Protein AF-A0A2V8KA24-F1 (afdb_monomer_lite)

Secondary structure (DSSP, 8-state):
-EEEEEETTEEEEEEES-HHHHHHHHHHHS-TTSHHHHHHHHSEES-HHHHHHHHHHHHHHH---HHHHHHHHHHHTT--SS-EEEE-------

pLDDT: mean 90.99, std 11.6, range [38.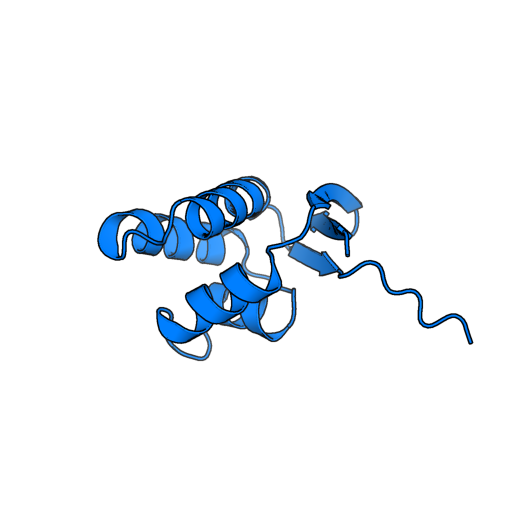62, 97.75]

Sequence (94 aa):
MSYEIYVDGRYAASFASGWDEAATWIEKHTANRTPLRRLAELGETHRPQEAAAMLSDLLEHQKPAPDIAHTLRHVHQFLTGDHVFIWDGVDEEG

Foldseek 3Di:
DKKWKDAPNHTDDIDDDDLLVLLVVQCVQDDPPFQLVCCSPPQKGQQLVSNLVVLVVCCVPVVDDPSSSVVSVVVSVRSDHRMMGMGPPDDPPD

Radius of gyration: 12.42 Å; chains: 1; bounding box: 40×26×28 Å

Structure (mmCIF, N/CA/C/O backbone):
data_AF-A0A2V8KA24-F1
#
_entry.id   AF-A0A2V8KA24-F1
#
loop_
_atom_site.group_PDB
_atom_site.id
_atom_site.type_symbol
_atom_site.label_atom_id
_atom_site.label_alt_id
_atom_site.label_comp_id
_atom_site.label_asym_id
_atom_site.label_entity_id
_atom_site.label_seq_id
_atom_site.pdbx_PDB_ins_code
_atom_site.Cartn_x
_atom_site.Cartn_y
_atom_site.Cartn_z
_atom_site.occupancy
_atom_site.B_iso_or_equiv
_atom_site.auth_seq_id
_atom_site.auth_comp_id
_atom_site.auth_asym_id
_atom_site.auth_atom_id
_atom_site.pdbx_PDB_model_num
ATOM 1 N N . MET A 1 1 ? 14.462 9.791 -2.431 1.00 67.38 1 MET A N 1
ATOM 2 C CA . MET A 1 1 ? 14.179 8.396 -2.807 1.00 67.38 1 MET A CA 1
ATOM 3 C C . MET A 1 1 ? 12.890 8.390 -3.605 1.00 67.38 1 MET A C 1
ATOM 5 O O . MET A 1 1 ? 11.948 9.072 -3.198 1.00 67.38 1 MET A O 1
ATOM 9 N N . SER A 1 2 ? 12.892 7.759 -4.773 1.00 83.88 2 SER A N 1
ATOM 10 C CA . SER A 1 2 ? 11.716 7.618 -5.637 1.00 83.88 2 SER A CA 1
ATOM 11 C C . SER A 1 2 ? 11.281 6.167 -5.606 1.00 83.88 2 SER A C 1
ATOM 13 O O . SER A 1 2 ? 12.117 5.297 -5.807 1.00 83.88 2 SER A O 1
ATOM 15 N N . TYR A 1 3 ? 9.997 5.934 -5.373 1.00 90.62 3 TYR A N 1
ATOM 16 C CA . TYR A 1 3 ? 9.429 4.596 -5.385 1.00 90.62 3 TYR A CA 1
ATOM 17 C C . TYR A 1 3 ? 8.832 4.301 -6.754 1.00 90.62 3 TYR A C 1
ATOM 19 O O . TYR A 1 3 ? 8.217 5.174 -7.372 1.00 90.62 3 TYR A O 1
ATOM 27 N N . GLU A 1 4 ? 8.986 3.070 -7.211 1.00 94.12 4 GLU A N 1
ATOM 28 C CA . GLU A 1 4 ? 8.401 2.550 -8.438 1.00 94.12 4 GLU A CA 1
ATOM 29 C C . GLU A 1 4 ? 7.319 1.526 -8.106 1.00 94.12 4 GLU A C 1
ATOM 31 O O . GLU A 1 4 ? 7.467 0.731 -7.183 1.00 94.12 4 GLU A O 1
ATOM 36 N N . ILE A 1 5 ? 6.226 1.536 -8.866 1.00 94.69 5 ILE A N 1
ATOM 37 C CA . ILE A 1 5 ? 5.117 0.592 -8.735 1.00 94.69 5 ILE A CA 1
ATOM 38 C C . ILE A 1 5 ? 5.083 -0.285 -9.979 1.00 94.69 5 ILE A C 1
ATOM 40 O O . ILE A 1 5 ? 5.000 0.213 -11.105 1.00 94.69 5 ILE A O 1
ATOM 44 N N . TYR A 1 6 ? 5.069 -1.592 -9.759 1.00 96.12 6 TYR A N 1
ATOM 45 C CA . TYR A 1 6 ? 4.925 -2.621 -10.773 1.00 96.12 6 TYR A CA 1
ATOM 46 C C . TYR A 1 6 ? 3.599 -3.355 -10.574 1.00 96.12 6 TYR A C 1
ATOM 48 O O . TYR A 1 6 ? 3.275 -3.764 -9.460 1.00 96.12 6 TYR A O 1
ATOM 56 N N . VAL A 1 7 ? 2.847 -3.544 -11.659 1.00 96.88 7 VAL A N 1
ATOM 57 C CA . VAL A 1 7 ? 1.615 -4.347 -11.703 1.00 96.88 7 VAL A CA 1
ATOM 58 C C . VAL A 1 7 ? 1.852 -5.509 -12.658 1.00 96.88 7 VAL A C 1
ATOM 60 O O . VAL A 1 7 ? 2.226 -5.296 -13.813 1.00 96.88 7 VAL A O 1
ATOM 63 N N . ASP A 1 8 ? 1.692 -6.737 -12.173 1.00 96.12 8 ASP A N 1
ATOM 64 C CA . ASP A 1 8 ? 1.954 -7.974 -12.921 1.00 96.12 8 ASP A CA 1
ATOM 65 C C . ASP A 1 8 ? 3.349 -7.988 -13.581 1.00 96.12 8 ASP A C 1
ATOM 67 O O . ASP A 1 8 ? 3.530 -8.384 -14.737 1.00 96.12 8 ASP A O 1
ATOM 71 N N . GLY A 1 9 ? 4.349 -7.483 -12.848 1.00 93.38 9 GLY A N 1
ATOM 72 C CA . GLY A 1 9 ? 5.741 -7.381 -13.296 1.00 93.38 9 GLY A CA 1
ATOM 73 C C . GLY A 1 9 ? 6.014 -6.282 -14.328 1.00 93.38 9 GLY A C 1
ATOM 74 O O . GLY A 1 9 ? 7.116 -6.213 -14.870 1.00 93.38 9 GLY A O 1
ATOM 75 N N . ARG A 1 10 ? 5.041 -5.414 -14.626 1.00 95.31 10 ARG A N 1
ATOM 76 C CA . ARG A 1 10 ? 5.207 -4.281 -15.546 1.00 95.31 10 ARG A CA 1
ATOM 77 C C . ARG A 1 10 ? 5.230 -2.974 -14.780 1.00 95.31 10 ARG A C 1
ATOM 79 O O . ARG A 1 10 ? 4.353 -2.734 -13.957 1.00 95.31 10 ARG A O 1
ATOM 86 N N . TYR A 1 11 ? 6.194 -2.117 -15.103 1.00 94.38 11 TYR A N 1
ATOM 87 C CA . TYR A 1 11 ? 6.239 -0.755 -14.581 1.00 94.38 11 TYR A CA 1
ATOM 88 C C . TYR A 1 11 ? 4.911 -0.038 -14.858 1.00 94.38 11 TYR A C 1
ATOM 90 O O . TYR A 1 11 ? 4.444 -0.001 -16.001 1.00 94.38 11 TYR A O 1
ATOM 98 N N . ALA A 1 12 ? 4.315 0.522 -13.809 1.00 94.38 12 ALA A N 1
ATOM 99 C CA . ALA A 1 12 ? 3.034 1.214 -13.864 1.00 94.38 12 ALA A CA 1
ATOM 100 C C . ALA A 1 12 ? 3.177 2.707 -13.553 1.00 94.38 12 ALA A C 1
ATOM 102 O O . ALA A 1 12 ? 2.596 3.535 -14.256 1.00 94.38 12 ALA A O 1
ATOM 103 N N . ALA A 1 13 ? 3.947 3.059 -12.522 1.00 92.94 13 ALA A N 1
ATOM 104 C CA . ALA A 1 13 ? 4.154 4.443 -12.107 1.00 92.94 13 ALA A CA 1
ATOM 105 C C . ALA A 1 13 ? 5.394 4.598 -11.224 1.00 92.94 13 ALA A C 1
ATOM 107 O O . ALA A 1 13 ? 5.921 3.623 -10.695 1.00 92.94 13 ALA A O 1
ATOM 108 N N . SER A 1 14 ? 5.801 5.846 -11.011 1.00 89.94 14 SER A N 1
ATOM 109 C CA . SER A 1 14 ? 6.741 6.225 -9.965 1.00 89.94 14 SER A CA 1
ATOM 110 C C . SER A 1 14 ? 6.188 7.395 -9.163 1.00 89.94 14 SER A C 1
ATOM 112 O O . SER A 1 14 ? 5.428 8.220 -9.680 1.00 89.94 14 SER A O 1
ATOM 114 N N . PHE A 1 15 ? 6.558 7.468 -7.889 1.00 83.25 15 PHE A N 1
ATOM 115 C CA . PHE A 1 15 ? 6.170 8.566 -7.016 1.00 83.25 15 PHE A CA 1
ATOM 116 C C . PHE A 1 15 ? 7.317 8.996 -6.107 1.00 83.25 15 PHE A C 1
ATOM 118 O O . PHE A 1 15 ? 8.171 8.210 -5.688 1.00 83.25 15 PHE A O 1
ATOM 125 N N . ALA A 1 16 ? 7.353 10.300 -5.838 1.00 67.38 16 ALA A N 1
ATOM 126 C CA . ALA A 1 16 ? 8.309 10.878 -4.909 1.00 67.38 16 ALA A CA 1
ATOM 127 C C . ALA A 1 16 ? 7.971 10.435 -3.479 1.00 67.38 16 ALA A C 1
ATOM 129 O O . ALA A 1 16 ? 6.793 10.321 -3.156 1.00 67.38 16 ALA A O 1
ATOM 130 N N . SER A 1 17 ? 9.015 10.185 -2.679 1.00 71.81 17 SER A N 1
ATOM 131 C CA . SER A 1 17 ? 9.060 10.023 -1.211 1.00 71.81 17 SER A CA 1
ATOM 132 C C . SER A 1 17 ? 7.733 10.073 -0.440 1.00 71.81 17 SER A C 1
ATOM 134 O O . SER A 1 17 ? 6.953 11.012 -0.587 1.00 71.81 17 SER A O 1
ATOM 136 N N . GLY A 1 18 ? 7.549 9.151 0.502 1.00 85.62 18 GLY A N 1
ATOM 137 C CA . GLY A 1 18 ? 6.360 9.104 1.361 1.00 85.62 18 GLY A CA 1
ATOM 138 C C . GLY A 1 18 ? 5.781 7.702 1.518 1.00 85.62 18 GLY A C 1
ATOM 139 O O . GLY A 1 18 ? 4.806 7.518 2.248 1.00 85.62 18 GLY A O 1
ATOM 140 N N . TRP A 1 19 ? 6.336 6.719 0.794 1.00 92.38 19 TRP A N 1
ATOM 141 C CA . TRP A 1 19 ? 5.933 5.323 0.927 1.00 92.38 19 TRP A CA 1
ATOM 142 C C . TRP A 1 19 ? 6.250 4.782 2.316 1.00 92.38 19 TRP A C 1
ATOM 144 O O . TRP A 1 19 ? 5.382 4.153 2.900 1.00 92.38 19 TRP A O 1
ATOM 154 N N . ASP A 1 20 ? 7.423 5.074 2.879 1.00 92.44 20 ASP A N 1
ATOM 155 C CA . ASP A 1 20 ? 7.825 4.560 4.195 1.00 92.44 20 ASP A CA 1
ATOM 156 C C . ASP A 1 20 ? 6.872 5.003 5.308 1.00 92.44 20 ASP A C 1
ATOM 158 O O . ASP A 1 20 ? 6.441 4.201 6.144 1.00 92.44 20 ASP A O 1
ATOM 162 N N . GLU A 1 21 ? 6.485 6.280 5.307 1.00 94.12 21 GLU A N 1
ATOM 163 C CA . GLU A 1 21 ? 5.508 6.816 6.249 1.00 94.12 21 GLU A CA 1
ATOM 164 C C . GLU A 1 21 ? 4.122 6.205 6.023 1.00 94.12 21 GLU A C 1
ATOM 166 O O . GLU A 1 21 ? 3.428 5.870 6.988 1.00 94.12 21 GLU A O 1
ATOM 171 N N . ALA A 1 22 ? 3.725 6.017 4.762 1.00 94.88 22 ALA A N 1
ATOM 172 C CA . ALA A 1 22 ? 2.462 5.387 4.400 1.00 94.88 22 ALA A CA 1
ATOM 173 C C . ALA A 1 22 ? 2.413 3.901 4.795 1.00 94.88 22 ALA A C 1
ATOM 175 O O . ALA A 1 22 ? 1.417 3.458 5.367 1.00 94.88 22 ALA A O 1
ATOM 176 N N . ALA A 1 23 ? 3.492 3.154 4.569 1.00 95.31 23 ALA A N 1
ATOM 177 C CA . ALA A 1 23 ? 3.667 1.763 4.958 1.00 95.31 23 ALA A CA 1
ATOM 178 C C . ALA A 1 23 ? 3.644 1.628 6.484 1.00 95.31 23 ALA A C 1
ATOM 180 O O . ALA A 1 23 ? 2.816 0.897 7.025 1.00 95.31 23 ALA A O 1
ATOM 181 N N . THR A 1 24 ? 4.424 2.446 7.197 1.00 95.88 24 THR A N 1
ATOM 182 C CA . THR A 1 24 ? 4.407 2.512 8.670 1.00 95.88 24 THR A CA 1
ATOM 183 C C . THR A 1 24 ? 3.008 2.832 9.207 1.00 95.88 24 THR A C 1
ATOM 185 O O . THR A 1 24 ? 2.590 2.328 10.256 1.00 95.88 24 THR A O 1
ATOM 188 N N . TRP A 1 25 ? 2.261 3.695 8.519 1.00 96.62 25 TRP A N 1
ATOM 189 C CA . TRP A 1 25 ? 0.890 4.011 8.895 1.00 96.62 25 TRP A CA 1
ATOM 190 C C . TRP A 1 25 ? -0.058 2.832 8.657 1.00 96.62 25 TRP A C 1
ATOM 192 O O . TRP A 1 25 ? -0.819 2.497 9.569 1.00 96.62 25 TRP A O 1
ATOM 202 N N . ILE A 1 26 ? 0.012 2.176 7.491 1.00 96.69 26 ILE A N 1
ATOM 203 C CA . ILE A 1 26 ? -0.761 0.962 7.179 1.00 96.69 26 ILE A CA 1
ATOM 204 C C . ILE A 1 26 ? -0.498 -0.092 8.246 1.00 96.69 26 ILE A C 1
ATOM 206 O O . ILE A 1 26 ? -1.441 -0.670 8.785 1.00 96.69 26 ILE A O 1
ATOM 210 N N . GLU A 1 27 ? 0.768 -0.306 8.588 1.00 95.38 27 GLU A N 1
ATOM 211 C CA . GLU A 1 27 ? 1.175 -1.238 9.619 1.00 95.38 27 GLU A CA 1
ATOM 212 C C . GLU A 1 27 ? 0.435 -0.974 10.938 1.00 95.38 27 GLU A C 1
ATOM 214 O O . GLU A 1 27 ? -0.231 -1.861 11.476 1.00 95.38 27 GLU A O 1
ATOM 219 N N . LYS A 1 28 ? 0.467 0.257 11.443 1.00 95.56 28 LYS A N 1
ATOM 220 C CA . LYS A 1 28 ? -0.174 0.602 12.723 1.00 95.56 28 LYS A CA 1
ATOM 221 C C . LYS A 1 28 ? -1.692 0.397 12.739 1.00 95.56 28 LYS A C 1
ATOM 223 O O . LYS A 1 28 ? -2.247 0.193 13.816 1.00 95.56 28 LYS A O 1
ATOM 228 N N . HIS A 1 29 ? -2.353 0.460 11.583 1.00 94.62 29 HIS A N 1
ATOM 229 C CA . HIS A 1 29 ? -3.817 0.469 11.489 1.00 94.62 29 HIS A CA 1
ATOM 230 C C . HIS A 1 29 ? -4.411 -0.789 10.848 1.00 94.62 29 HIS A C 1
ATOM 232 O O . HIS A 1 29 ? -5.632 -0.918 10.790 1.00 94.62 29 HIS A O 1
ATOM 238 N N . THR A 1 30 ? -3.584 -1.739 10.408 1.00 94.50 30 THR A N 1
ATOM 239 C CA . THR A 1 30 ? -4.039 -2.956 9.723 1.00 94.50 30 THR A CA 1
ATOM 240 C C . THR A 1 30 ? -3.653 -4.199 10.509 1.00 94.50 30 THR A C 1
ATOM 242 O O . THR A 1 30 ? -2.532 -4.325 10.998 1.00 94.50 30 THR A O 1
ATOM 245 N N . ALA A 1 31 ? -4.571 -5.164 10.595 1.00 92.31 31 ALA A N 1
ATOM 246 C CA . ALA A 1 31 ? -4.290 -6.451 11.214 1.00 92.31 31 ALA A CA 1
ATOM 247 C C . ALA A 1 31 ? -3.164 -7.214 10.489 1.00 92.31 31 ALA A C 1
ATOM 249 O O . ALA A 1 31 ? -3.018 -7.157 9.262 1.00 92.31 31 ALA A O 1
ATOM 250 N N . ASN A 1 32 ? -2.413 -7.994 11.268 1.00 91.94 32 ASN A N 1
ATOM 251 C CA . ASN A 1 32 ? -1.368 -8.878 10.760 1.00 91.94 32 ASN A CA 1
ATOM 252 C C . ASN A 1 32 ? -1.924 -9.901 9.755 1.00 91.94 32 ASN A C 1
ATOM 254 O O . ASN A 1 32 ? -3.077 -10.318 9.850 1.00 91.94 32 ASN A O 1
ATOM 258 N N . ARG A 1 33 ? -1.065 -10.374 8.840 1.00 92.12 33 ARG A N 1
ATOM 259 C CA . ARG A 1 33 ? -1.373 -11.418 7.835 1.00 92.12 33 ARG A CA 1
ATOM 260 C C . ARG A 1 33 ? -2.459 -11.051 6.817 1.00 92.12 33 ARG A C 1
ATOM 262 O O . ARG A 1 33 ? -3.012 -11.939 6.172 1.00 92.12 33 ARG A O 1
ATOM 269 N N . THR A 1 34 ? -2.741 -9.769 6.639 1.00 96.81 34 THR A N 1
ATOM 270 C CA . THR A 1 34 ? -3.628 -9.288 5.577 1.00 96.81 34 THR A CA 1
ATOM 271 C C . THR A 1 34 ? -2.826 -8.921 4.320 1.00 96.81 34 THR A C 1
ATOM 273 O O . THR A 1 34 ? -1.628 -8.638 4.424 1.00 96.81 34 THR A O 1
ATOM 276 N N . PRO A 1 35 ? -3.442 -8.910 3.124 1.00 97.06 35 PRO A N 1
ATOM 277 C CA . PRO A 1 35 ? -2.763 -8.492 1.896 1.00 97.06 35 PRO A CA 1
ATOM 278 C C . PRO A 1 35 ? -2.219 -7.067 1.952 1.00 97.06 35 PRO A C 1
ATOM 280 O O . PRO A 1 35 ? -1.135 -6.814 1.439 1.00 97.06 35 PRO A O 1
ATOM 283 N N . LEU A 1 36 ? -2.957 -6.152 2.587 1.00 97.19 36 LEU A N 1
ATOM 284 C CA . LEU A 1 36 ? -2.535 -4.764 2.742 1.00 97.19 36 LEU A CA 1
ATOM 285 C C . LEU A 1 36 ? -1.356 -4.633 3.719 1.00 97.19 36 LEU A C 1
ATOM 287 O O . LEU A 1 36 ? -0.417 -3.891 3.448 1.00 97.19 36 LEU A O 1
ATOM 291 N N . ARG A 1 37 ? -1.358 -5.403 4.817 1.00 96.94 37 ARG A N 1
ATOM 292 C CA . ARG A 1 37 ? -0.214 -5.472 5.737 1.00 96.94 37 ARG A CA 1
ATOM 293 C C . ARG A 1 37 ? 1.033 -6.025 5.040 1.00 96.94 37 ARG A C 1
ATOM 295 O O . ARG A 1 37 ? 2.102 -5.458 5.213 1.00 96.94 37 ARG A O 1
ATOM 302 N N . ARG A 1 38 ? 0.898 -7.078 4.221 1.00 96.25 38 ARG A N 1
ATOM 303 C CA . ARG A 1 38 ? 2.022 -7.615 3.430 1.00 96.25 38 ARG A CA 1
ATOM 304 C C . ARG A 1 38 ? 2.601 -6.584 2.469 1.00 96.25 38 ARG A C 1
ATOM 306 O O . ARG A 1 38 ? 3.817 -6.469 2.403 1.00 96.25 38 ARG A O 1
ATOM 313 N N . LEU A 1 39 ? 1.743 -5.825 1.786 1.00 96.56 39 LEU A N 1
ATOM 314 C CA . LEU A 1 39 ? 2.196 -4.752 0.904 1.00 96.56 39 LEU A CA 1
ATOM 315 C C . LEU A 1 39 ? 3.043 -3.726 1.665 1.00 96.56 39 LEU A C 1
ATOM 317 O O . LEU A 1 39 ? 4.088 -3.331 1.172 1.00 96.56 39 LEU A O 1
ATOM 321 N N . ALA A 1 40 ? 2.616 -3.319 2.861 1.00 95.88 40 ALA A N 1
ATOM 322 C CA . ALA A 1 40 ? 3.368 -2.367 3.674 1.00 95.88 40 ALA A CA 1
ATOM 323 C C . ALA A 1 40 ? 4.706 -2.931 4.181 1.00 95.88 40 ALA A C 1
ATOM 325 O O . ALA A 1 40 ? 5.711 -2.236 4.130 1.00 95.88 40 ALA A O 1
ATOM 326 N N . GLU A 1 41 ? 4.730 -4.186 4.636 1.00 94.94 41 GLU A N 1
ATOM 327 C CA . GLU A 1 41 ? 5.931 -4.798 5.226 1.00 94.94 41 GLU A CA 1
ATOM 328 C C . GLU A 1 41 ? 6.974 -5.224 4.187 1.00 94.94 41 GLU A C 1
ATOM 330 O O . GLU A 1 41 ? 8.170 -5.188 4.460 1.00 94.94 41 GLU A O 1
ATOM 335 N N . LEU A 1 42 ? 6.520 -5.702 3.027 1.00 94.44 42 LEU A N 1
ATOM 336 C CA . LEU A 1 42 ? 7.370 -6.354 2.026 1.00 94.44 42 LEU A CA 1
ATOM 337 C C . LEU A 1 42 ? 7.479 -5.557 0.727 1.00 94.44 42 LEU A C 1
ATOM 339 O O . LEU A 1 42 ? 8.206 -5.959 -0.174 1.00 94.44 42 LEU A O 1
ATOM 343 N N . GLY A 1 43 ? 6.698 -4.487 0.586 1.00 94.94 43 GLY A N 1
ATOM 344 C CA . GLY A 1 43 ? 6.526 -3.809 -0.691 1.00 94.94 43 GLY A CA 1
ATOM 345 C C . GLY A 1 43 ? 5.716 -4.622 -1.703 1.00 94.94 43 GLY A C 1
ATOM 346 O O . GLY A 1 43 ? 5.601 -4.188 -2.838 1.00 94.94 43 GLY A O 1
ATOM 347 N N . GLU A 1 44 ? 5.124 -5.775 -1.356 1.00 96.31 44 GLU A N 1
ATOM 348 C CA . GLU A 1 44 ? 4.430 -6.614 -2.345 1.00 96.31 44 GLU A CA 1
ATOM 349 C C . GLU A 1 44 ? 3.145 -7.297 -1.864 1.00 96.31 44 GLU A C 1
ATOM 351 O O . GLU A 1 44 ? 2.959 -7.611 -0.684 1.00 96.31 44 GLU A O 1
ATOM 356 N N . THR A 1 45 ? 2.246 -7.590 -2.808 1.00 97.06 45 THR A N 1
ATOM 357 C CA . THR A 1 45 ? 1.046 -8.392 -2.552 1.00 97.06 45 THR A CA 1
ATOM 358 C C . THR A 1 45 ? 0.554 -9.150 -3.786 1.00 97.06 45 THR A C 1
ATOM 360 O O . THR A 1 45 ? 0.516 -8.616 -4.889 1.00 97.06 45 THR A O 1
ATOM 363 N N . HIS A 1 46 ? 0.105 -10.394 -3.580 1.00 97.31 46 HIS A N 1
ATOM 364 C CA . HIS A 1 46 ? -0.559 -11.235 -4.596 1.00 97.31 46 HIS A CA 1
ATOM 365 C C . HIS A 1 46 ? -2.094 -11.198 -4.507 1.00 97.31 46 HIS A C 1
ATOM 367 O O . HIS A 1 46 ? -2.788 -12.034 -5.081 1.00 97.31 46 HIS A O 1
ATOM 373 N N . ARG A 1 47 ? -2.649 -10.312 -3.673 1.00 97.12 47 ARG A N 1
ATOM 374 C CA . ARG A 1 47 ? -4.104 -10.115 -3.556 1.00 97.12 47 ARG A CA 1
ATOM 375 C C . ARG A 1 47 ? -4.418 -8.615 -3.601 1.00 97.12 47 ARG A C 1
ATOM 377 O O . ARG A 1 47 ? -4.948 -8.075 -2.626 1.00 97.12 47 ARG A O 1
ATOM 384 N N . PRO A 1 48 ? -4.044 -7.919 -4.689 1.00 96.81 48 PRO A N 1
ATOM 385 C CA . PRO A 1 48 ? -4.082 -6.463 -4.739 1.00 96.81 48 PRO A CA 1
ATOM 386 C C . PRO A 1 48 ? -5.504 -5.899 -4.638 1.00 96.81 48 PRO A C 1
ATOM 388 O O . PRO A 1 48 ? -5.704 -4.932 -3.916 1.00 96.81 48 PRO A O 1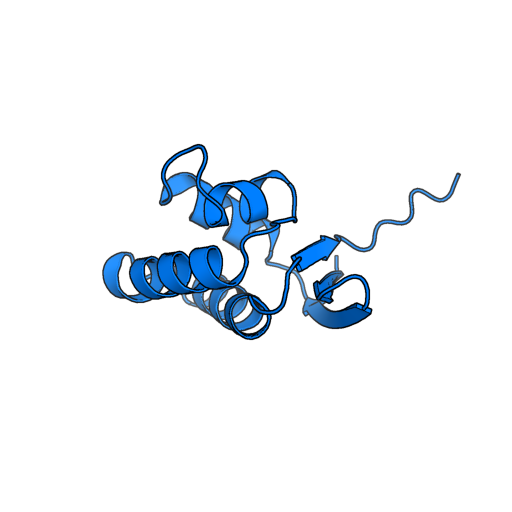
ATOM 391 N N . GLN A 1 49 ? -6.525 -6.536 -5.217 1.00 97.06 49 GLN A N 1
ATOM 392 C CA . GLN A 1 49 ? -7.913 -6.054 -5.106 1.00 97.06 49 GLN A CA 1
ATOM 393 C C . GLN A 1 49 ? -8.448 -6.117 -3.671 1.00 97.06 49 GLN A C 1
ATOM 395 O O . GLN A 1 49 ? -9.206 -5.248 -3.245 1.00 97.06 49 GLN A O 1
ATOM 400 N N . GLU A 1 50 ? -8.056 -7.134 -2.902 1.00 97.56 50 GLU A N 1
ATOM 401 C CA . GLU A 1 50 ? -8.421 -7.204 -1.485 1.00 97.56 50 GLU A CA 1
ATOM 402 C C . GLU A 1 50 ? -7.653 -6.153 -0.681 1.00 97.56 50 GLU A C 1
ATOM 404 O O . GLU A 1 50 ? -8.244 -5.488 0.167 1.00 97.56 50 GLU A O 1
ATOM 409 N N . ALA A 1 51 ? -6.370 -5.931 -0.992 1.00 97.56 51 ALA A N 1
ATOM 410 C CA . ALA A 1 51 ? -5.609 -4.830 -0.409 1.00 97.56 51 ALA A CA 1
ATOM 411 C C . ALA A 1 51 ? -6.248 -3.463 -0.723 1.00 97.56 51 ALA A C 1
ATOM 413 O O . ALA A 1 51 ? -6.315 -2.617 0.167 1.00 97.56 51 ALA A O 1
ATOM 414 N N . ALA A 1 52 ? -6.770 -3.264 -1.939 1.00 97.75 52 ALA A N 1
ATOM 415 C CA . ALA A 1 52 ? -7.483 -2.052 -2.341 1.00 97.75 52 ALA A CA 1
ATOM 416 C C . ALA A 1 52 ? -8.735 -1.830 -1.488 1.00 97.75 52 ALA A C 1
ATOM 418 O O . ALA A 1 52 ? -8.895 -0.765 -0.896 1.00 97.75 52 ALA A O 1
ATOM 419 N N . ALA A 1 53 ? -9.585 -2.854 -1.355 1.00 97.62 53 ALA A N 1
ATOM 420 C CA . ALA A 1 53 ? -10.801 -2.771 -0.549 1.00 97.62 53 ALA A CA 1
ATOM 421 C C . ALA A 1 53 ? -10.494 -2.426 0.917 1.00 97.62 53 ALA A C 1
ATOM 423 O O . ALA A 1 53 ? -11.124 -1.540 1.493 1.00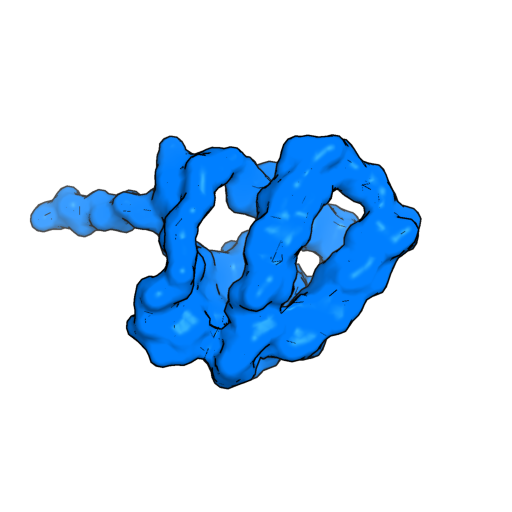 97.62 53 ALA A O 1
ATOM 424 N N . MET A 1 54 ? -9.482 -3.075 1.497 1.00 97.69 54 MET A N 1
ATOM 425 C CA . MET A 1 54 ? -9.022 -2.781 2.856 1.00 97.69 54 MET A CA 1
ATOM 426 C C . MET A 1 54 ? -8.483 -1.355 2.998 1.00 97.69 54 MET A C 1
ATOM 428 O O . MET A 1 54 ? -8.739 -0.690 3.999 1.00 97.69 54 MET A O 1
ATOM 432 N N . LEU A 1 55 ? -7.728 -0.877 2.007 1.00 97.19 55 LEU A N 1
ATOM 433 C CA . LEU A 1 55 ? -7.157 0.462 2.040 1.00 97.19 55 LEU A CA 1
ATOM 434 C C . LEU A 1 55 ? -8.242 1.536 1.904 1.00 97.19 55 LEU A C 1
ATOM 436 O O . LEU A 1 55 ? -8.185 2.545 2.604 1.00 97.19 55 LEU A O 1
ATOM 440 N N . SER A 1 56 ? -9.250 1.309 1.058 1.00 96.62 56 SER A N 1
ATOM 441 C CA . SER A 1 56 ? -10.416 2.191 0.946 1.00 96.62 56 SER A CA 1
ATOM 442 C C . SER A 1 56 ? -11.146 2.315 2.285 1.00 96.62 56 SER A C 1
ATOM 444 O O . SER A 1 56 ? -11.382 3.430 2.747 1.00 96.62 56 SER A O 1
ATOM 446 N N . ASP A 1 57 ? -11.419 1.186 2.948 1.00 96.00 57 ASP A N 1
ATOM 447 C CA . ASP A 1 57 ? -12.063 1.159 4.267 1.00 96.00 57 ASP A CA 1
ATOM 448 C C . ASP A 1 57 ? -11.243 1.924 5.324 1.00 96.00 57 ASP A C 1
ATOM 450 O O . ASP A 1 57 ? -11.775 2.757 6.062 1.00 96.00 57 ASP A O 1
ATOM 454 N N . LEU A 1 58 ? -9.920 1.735 5.349 1.00 94.62 58 LEU A N 1
ATOM 455 C CA . LEU A 1 58 ? -9.034 2.454 6.269 1.00 94.62 58 LEU A CA 1
ATOM 456 C C . LEU A 1 58 ? -9.016 3.966 6.035 1.00 94.62 58 LEU A C 1
ATOM 458 O O . LEU A 1 58 ? -9.016 4.735 7.000 1.00 94.62 58 LEU A O 1
ATOM 462 N N . LEU A 1 59 ? -8.991 4.408 4.777 1.00 94.44 59 LEU A N 1
ATOM 463 C CA . LEU A 1 59 ? -8.986 5.833 4.439 1.00 94.44 59 LEU A CA 1
ATOM 464 C C . LEU A 1 59 ? -10.279 6.533 4.876 1.00 94.44 59 LEU A C 1
ATOM 466 O O . LEU A 1 59 ? -10.230 7.697 5.282 1.00 94.44 59 LEU A O 1
ATOM 470 N N . GLU A 1 60 ? -11.413 5.835 4.825 1.00 94.00 60 GLU A N 1
ATOM 471 C CA . GLU A 1 60 ? -12.711 6.355 5.262 1.00 94.00 60 GLU A CA 1
ATOM 472 C C . GLU A 1 60 ? -12.805 6.476 6.791 1.00 94.00 60 GLU A C 1
ATOM 474 O O . GLU A 1 60 ? -13.295 7.491 7.302 1.00 94.00 60 GLU A O 1
ATOM 479 N N . HIS A 1 61 ? -12.285 5.491 7.529 1.00 94.56 61 HIS A N 1
ATOM 480 C CA . HIS A 1 61 ? -12.468 5.405 8.981 1.00 94.56 61 HIS A CA 1
ATOM 481 C C . HIS A 1 61 ? -11.348 6.055 9.808 1.00 94.56 61 HIS A C 1
ATOM 483 O O . HIS A 1 61 ? -11.637 6.654 10.844 1.00 94.56 61 HIS A O 1
ATOM 489 N N . GLN A 1 62 ? -10.084 5.972 9.375 1.00 92.50 62 GLN A N 1
ATOM 490 C CA . GLN A 1 62 ? -8.924 6.360 10.199 1.00 92.50 62 GLN A CA 1
ATOM 491 C C . GLN A 1 62 ? -8.368 7.759 9.903 1.00 92.50 62 GLN A C 1
ATOM 493 O O . GLN A 1 62 ? -7.584 8.276 10.695 1.00 92.50 62 GLN A O 1
ATOM 498 N N . LYS A 1 63 ? -8.773 8.389 8.789 1.00 88.06 63 LYS A N 1
ATOM 499 C CA . LYS A 1 63 ? -8.419 9.775 8.407 1.00 88.06 63 LYS A CA 1
ATOM 500 C C . LYS A 1 63 ? -6.927 10.123 8.624 1.00 88.06 63 LYS A C 1
ATOM 502 O O . LYS A 1 63 ? -6.613 10.945 9.488 1.00 88.06 63 LYS A O 1
ATOM 507 N N . PRO A 1 64 ? -6.004 9.525 7.845 1.00 92.62 64 PRO A N 1
ATOM 508 C CA . PRO A 1 64 ? -4.578 9.841 7.923 1.00 92.62 64 PRO A CA 1
ATOM 509 C C . PRO A 1 64 ? -4.274 11.323 7.672 1.00 92.62 64 PRO A C 1
ATOM 511 O O . PRO A 1 64 ? -5.086 12.062 7.106 1.00 92.62 64 PRO A O 1
ATOM 514 N N . ALA A 1 65 ? -3.063 11.740 8.052 1.00 94.75 65 ALA A N 1
ATOM 515 C CA . ALA A 1 65 ? -2.540 13.059 7.713 1.00 94.75 65 ALA A CA 1
ATOM 516 C C . ALA A 1 65 ? -2.554 13.287 6.181 1.00 94.75 65 ALA A C 1
ATOM 518 O O . ALA A 1 65 ? -2.471 12.315 5.425 1.00 94.75 65 ALA A O 1
ATOM 519 N N . PRO A 1 66 ? -2.706 14.537 5.696 1.00 93.25 66 PRO A N 1
ATOM 520 C CA . PRO A 1 66 ? -2.937 14.811 4.273 1.00 93.25 66 PRO A CA 1
ATOM 521 C C . PRO A 1 66 ? -1.866 14.262 3.322 1.00 93.25 66 PRO A C 1
ATOM 523 O O . PRO A 1 66 ? -2.199 13.811 2.229 1.00 93.25 66 PRO A O 1
ATOM 526 N N . ASP A 1 67 ? -0.608 14.290 3.745 1.00 91.81 67 ASP A N 1
ATOM 527 C CA . ASP A 1 67 ? 0.559 13.744 3.051 1.00 91.81 67 ASP A CA 1
ATOM 528 C C . ASP A 1 67 ? 0.484 12.216 2.933 1.00 91.81 67 ASP A C 1
ATOM 530 O O . ASP A 1 67 ? 0.520 11.679 1.827 1.00 91.81 67 ASP A O 1
ATOM 534 N N . ILE A 1 68 ? 0.242 11.519 4.046 1.00 94.69 68 ILE A N 1
ATOM 535 C CA . ILE A 1 68 ? 0.058 10.061 4.063 1.00 94.69 68 ILE A CA 1
ATOM 536 C C . ILE A 1 68 ? -1.158 9.669 3.212 1.00 94.69 68 ILE A C 1
ATOM 538 O O . ILE A 1 68 ? -1.091 8.757 2.391 1.00 94.69 68 ILE A O 1
ATOM 542 N N . ALA A 1 69 ? -2.275 10.386 3.360 1.00 94.50 69 ALA A N 1
ATOM 543 C CA . ALA A 1 69 ? -3.493 10.147 2.594 1.00 94.50 69 ALA A CA 1
ATOM 544 C C . ALA A 1 69 ? -3.272 10.324 1.085 1.00 94.50 69 ALA A C 1
ATOM 546 O O . ALA A 1 69 ? -3.887 9.614 0.289 1.00 94.50 69 ALA A O 1
ATOM 547 N N . HIS A 1 70 ? -2.425 11.274 0.682 1.00 93.75 70 HIS A N 1
ATOM 548 C CA . HIS A 1 70 ? -2.073 11.487 -0.716 1.00 93.75 70 HIS A CA 1
ATOM 549 C C . HIS A 1 70 ? -1.318 10.280 -1.282 1.00 93.75 70 HIS A C 1
ATOM 551 O O . HIS A 1 70 ? -1.757 9.717 -2.287 1.00 93.75 70 HIS A O 1
ATOM 557 N N . THR A 1 71 ? -0.268 9.822 -0.596 1.00 94.31 71 THR A N 1
ATOM 558 C CA . THR A 1 71 ? 0.509 8.641 -1.002 1.00 94.31 71 THR A CA 1
ATOM 559 C C . THR A 1 71 ? -0.356 7.385 -1.063 1.00 94.31 71 THR A C 1
ATOM 561 O O . THR A 1 71 ? -0.348 6.669 -2.062 1.00 94.31 71 THR A O 1
ATOM 564 N N . LEU A 1 72 ? -1.175 7.138 -0.037 1.00 95.31 72 LEU A N 1
ATOM 565 C CA . LEU A 1 72 ? -2.058 5.970 0.014 1.00 95.31 72 LEU A CA 1
ATOM 566 C C . LEU A 1 72 ? -3.094 5.967 -1.114 1.00 95.31 72 LEU A C 1
ATOM 568 O O . LEU A 1 72 ? -3.344 4.926 -1.716 1.00 95.31 72 LEU A O 1
ATOM 572 N N . ARG A 1 73 ? -3.681 7.125 -1.440 1.00 94.81 73 ARG A N 1
ATOM 573 C CA . ARG A 1 73 ? -4.610 7.239 -2.576 1.00 94.81 73 ARG A CA 1
ATOM 574 C C . ARG A 1 73 ? -3.918 7.014 -3.911 1.00 94.81 73 ARG A C 1
ATOM 576 O O . ARG A 1 73 ? -4.540 6.442 -4.799 1.00 94.81 73 ARG A O 1
ATOM 583 N N . HIS A 1 74 ? -2.670 7.454 -4.051 1.00 94.38 74 HIS A N 1
ATOM 584 C CA . HIS A 1 74 ? -1.891 7.187 -5.251 1.00 94.38 74 HIS A CA 1
ATOM 585 C C . HIS A 1 74 ? -1.650 5.683 -5.414 1.00 94.38 74 HIS A C 1
ATOM 587 O O . HIS A 1 74 ? -2.028 5.118 -6.433 1.00 94.38 74 HIS A O 1
ATOM 593 N N . VAL A 1 75 ? -1.151 5.007 -4.373 1.00 93.94 75 VAL A N 1
ATOM 594 C CA . VAL A 1 75 ? -0.924 3.551 -4.386 1.00 93.94 75 VAL A CA 1
ATOM 595 C C . VAL A 1 75 ? -2.217 2.776 -4.640 1.00 93.94 75 VAL A C 1
ATOM 597 O O . VAL A 1 75 ? -2.227 1.847 -5.443 1.00 93.94 75 VAL A O 1
ATOM 600 N N . HIS A 1 76 ? -3.331 3.189 -4.029 1.00 96.19 76 HIS A N 1
ATOM 601 C CA . HIS A 1 76 ? -4.638 2.554 -4.214 1.00 96.19 76 HIS A CA 1
ATOM 602 C C . HIS A 1 76 ? -5.054 2.440 -5.691 1.00 96.19 76 HIS A C 1
ATOM 604 O O . HIS A 1 76 ? -5.681 1.455 -6.071 1.00 96.19 76 HIS A O 1
ATOM 610 N N . GLN A 1 77 ? -4.689 3.407 -6.541 1.00 95.31 77 GLN A N 1
ATOM 611 C CA . GLN A 1 77 ? -5.018 3.382 -7.974 1.00 95.31 77 GLN A CA 1
ATOM 612 C C . GLN A 1 77 ? -4.365 2.215 -8.728 1.00 95.31 77 GLN A C 1
ATOM 614 O O . GLN A 1 77 ? -4.860 1.831 -9.785 1.00 95.31 77 GLN A O 1
ATOM 619 N N . PHE A 1 78 ? -3.291 1.640 -8.182 1.00 95.88 78 PHE A N 1
ATOM 620 C CA . PHE A 1 78 ? -2.515 0.570 -8.806 1.00 95.88 78 PHE A CA 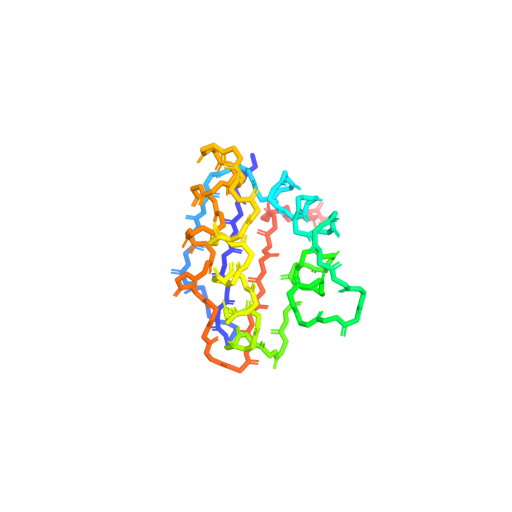1
ATOM 621 C C . PHE A 1 78 ? -2.749 -0.805 -8.177 1.00 95.88 78 PHE A C 1
ATOM 623 O O . PHE A 1 78 ? -2.215 -1.791 -8.675 1.00 95.88 78 PHE A O 1
ATOM 630 N N . LEU A 1 79 ? -3.577 -0.902 -7.129 1.00 96.56 79 LEU A N 1
ATOM 631 C CA . LEU A 1 79 ? -3.934 -2.162 -6.469 1.00 96.56 79 LEU A CA 1
ATOM 632 C C . LEU A 1 79 ? -4.931 -2.981 -7.307 1.00 96.56 79 LEU A C 1
ATOM 634 O O . LEU A 1 79 ? -6.089 -3.191 -6.949 1.00 96.56 79 LEU A O 1
ATOM 638 N N . THR A 1 80 ? -4.444 -3.451 -8.450 1.00 93.69 80 THR A N 1
ATOM 639 C CA . THR A 1 80 ? -5.167 -4.211 -9.475 1.00 93.69 80 THR A CA 1
ATOM 640 C C . THR A 1 80 ? -4.303 -5.380 -9.970 1.00 93.69 80 THR A C 1
ATOM 642 O O . THR A 1 80 ? -3.179 -5.539 -9.503 1.00 93.69 80 THR A O 1
ATOM 645 N N . GLY A 1 81 ? -4.810 -6.193 -10.902 1.00 93.06 81 GLY A N 1
ATOM 646 C CA . GLY A 1 81 ? -4.053 -7.325 -11.458 1.00 93.06 81 GLY A CA 1
ATOM 647 C C . GLY A 1 81 ? -3.945 -8.516 -10.503 1.00 93.06 81 GLY A C 1
ATOM 648 O O . GLY A 1 81 ? -4.763 -8.670 -9.598 1.00 93.06 81 GLY A O 1
ATOM 649 N N . ASP A 1 82 ? -2.951 -9.367 -10.706 1.00 95.69 82 ASP A N 1
ATOM 650 C CA . ASP A 1 82 ? -2.674 -10.531 -9.860 1.00 95.69 82 ASP A CA 1
ATOM 651 C C . ASP A 1 82 ? -1.572 -10.236 -8.831 1.00 95.69 82 ASP A C 1
ATOM 653 O O . ASP A 1 82 ? -1.553 -10.814 -7.740 1.00 95.69 82 ASP A O 1
ATOM 657 N N . HIS A 1 83 ? -0.655 -9.320 -9.147 1.00 96.69 83 HIS A N 1
ATOM 658 C CA . HIS A 1 83 ? 0.470 -8.959 -8.287 1.00 96.69 83 HIS A CA 1
ATOM 659 C C . HIS A 1 83 ? 0.807 -7.473 -8.375 1.00 96.69 83 HIS A C 1
ATOM 661 O O . HIS A 1 83 ? 0.825 -6.883 -9.455 1.00 96.69 83 HIS A O 1
ATOM 667 N N . VAL A 1 84 ? 1.115 -6.882 -7.223 1.00 96.88 84 VAL A N 1
ATOM 668 C CA . VAL A 1 84 ? 1.656 -5.524 -7.117 1.00 96.88 84 VAL A CA 1
ATOM 669 C C . VAL A 1 84 ? 2.936 -5.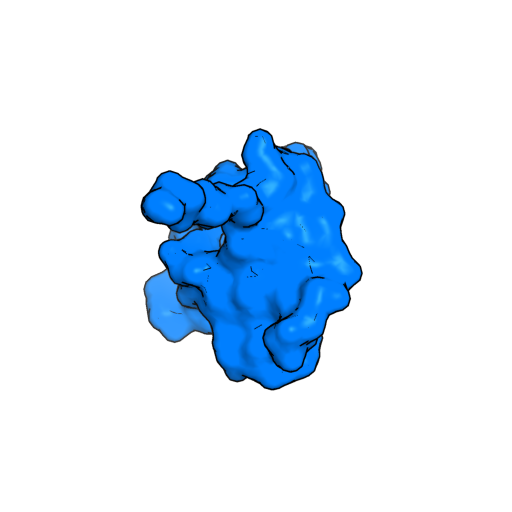555 -6.301 1.00 96.88 84 VAL A C 1
ATOM 671 O O . VAL A 1 84 ? 2.971 -6.179 -5.238 1.00 96.88 84 VAL A O 1
ATOM 674 N N . PHE A 1 85 ? 3.946 -4.837 -6.784 1.00 96.44 85 PHE A N 1
ATOM 675 C CA . PHE A 1 85 ? 5.244 -4.656 -6.142 1.00 96.44 85 PHE A CA 1
ATOM 676 C C . PHE A 1 85 ? 5.639 -3.175 -6.140 1.00 96.44 85 PHE A C 1
ATOM 678 O O . PHE A 1 85 ? 5.463 -2.483 -7.140 1.00 96.44 85 PHE A O 1
ATOM 685 N N . ILE A 1 86 ? 6.154 -2.692 -5.014 1.00 94.31 86 ILE A N 1
ATOM 686 C CA . ILE A 1 86 ? 6.632 -1.332 -4.787 1.00 94.31 86 ILE A CA 1
ATOM 687 C C . ILE A 1 86 ? 8.111 -1.428 -4.426 1.00 94.31 86 ILE A C 1
ATOM 689 O O . ILE A 1 86 ? 8.469 -2.022 -3.410 1.00 94.31 86 ILE A O 1
ATOM 693 N N . TRP A 1 87 ? 8.953 -0.836 -5.263 1.00 90.38 87 TRP A N 1
ATOM 694 C CA . TRP A 1 87 ? 10.406 -0.877 -5.148 1.00 90.38 87 TRP A CA 1
ATOM 695 C C . TRP A 1 87 ? 10.952 0.519 -4.854 1.00 90.38 87 TRP A C 1
ATOM 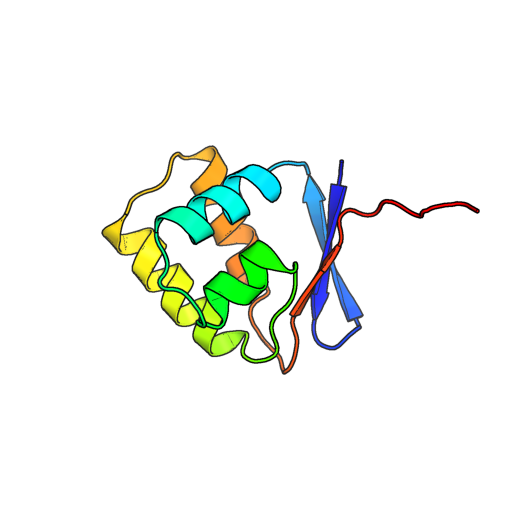697 O O . TRP A 1 87 ? 10.461 1.501 -5.405 1.00 90.38 87 TRP A O 1
ATOM 707 N N . ASP A 1 88 ? 11.954 0.625 -3.984 1.00 84.81 88 ASP A N 1
ATOM 708 C CA . ASP A 1 88 ? 12.559 1.898 -3.566 1.00 84.81 88 ASP A CA 1
ATOM 709 C C . ASP A 1 88 ? 13.599 2.456 -4.559 1.00 84.81 88 ASP A C 1
ATOM 711 O O . ASP A 1 88 ? 14.159 3.536 -4.335 1.00 84.81 88 ASP A O 1
ATOM 715 N N . GLY A 1 89 ? 13.828 1.733 -5.662 1.00 68.50 89 GLY A N 1
ATOM 716 C CA . GLY A 1 89 ? 14.732 2.122 -6.741 1.00 68.50 89 GLY A CA 1
ATOM 717 C C . GLY A 1 89 ? 16.207 2.131 -6.339 1.00 68.50 89 GLY A C 1
ATOM 718 O O . GLY A 1 89 ? 17.022 2.700 -7.065 1.00 68.50 89 GLY A O 1
ATOM 719 N N . VAL A 1 90 ? 16.572 1.559 -5.185 1.00 65.88 90 VAL A N 1
ATOM 720 C CA . VAL A 1 90 ? 17.977 1.350 -4.836 1.00 65.88 90 VAL A CA 1
ATOM 721 C C . VAL A 1 90 ? 18.448 0.130 -5.606 1.00 65.88 90 VAL A C 1
ATOM 723 O O . VAL A 1 90 ? 18.223 -1.011 -5.204 1.00 65.88 90 VAL A O 1
ATOM 726 N N . ASP A 1 91 ? 19.114 0.374 -6.729 1.00 50.50 91 ASP A N 1
ATOM 727 C CA . ASP A 1 91 ? 20.081 -0.590 -7.224 1.00 50.50 91 ASP A CA 1
ATOM 728 C C . ASP A 1 91 ? 21.150 -0.737 -6.131 1.00 50.50 91 ASP A C 1
ATOM 730 O O . ASP A 1 91 ? 21.905 0.197 -5.845 1.00 50.50 91 ASP A O 1
ATOM 734 N N . GLU A 1 92 ? 21.225 -1.905 -5.490 1.00 47.50 92 GLU A N 1
ATOM 735 C CA . GLU A 1 92 ? 22.498 -2.355 -4.933 1.00 47.50 92 GLU A CA 1
ATOM 736 C C . GLU A 1 92 ? 23.447 -2.553 -6.128 1.00 47.50 92 GLU A C 1
ATOM 738 O O . GLU A 1 92 ? 23.589 -3.657 -6.653 1.00 47.50 92 GLU A O 1
ATOM 743 N N . GLU A 1 93 ? 24.050 -1.464 -6.619 1.00 46.44 93 GLU A N 1
ATOM 744 C CA . GLU A 1 93 ? 25.210 -1.528 -7.507 1.00 46.44 93 GLU A CA 1
ATOM 745 C C . GLU A 1 93 ? 26.332 -2.252 -6.745 1.00 46.44 93 GLU A C 1
ATOM 747 O O . GLU A 1 93 ? 27.000 -1.676 -5.881 1.00 46.44 93 GLU A O 1
ATOM 752 N N . GLY A 1 94 ? 26.488 -3.546 -7.035 1.00 38.62 94 GLY A N 1
ATOM 753 C CA . GLY A 1 94 ? 27.668 -4.349 -6.713 1.00 38.62 94 GLY A CA 1
ATOM 754 C C . GLY A 1 94 ? 28.719 -4.285 -7.812 1.00 38.62 94 GLY A C 1
ATOM 755 O O . GLY A 1 94 ? 28.333 -4.225 -9.001 1.00 38.62 94 GLY A O 1
#